Protein AF-Q6DUK0-F1 (afdb_monomer_lite)

Foldseek 3Di:
DADQPDVVGRVVCQPVDFFDDDDDDQLEDDDPQQHAAPPHRFAFGARLGGGHSVLQNVLCVVVVHPCRNCVCCLSVPNVSRVSSVVCQQCDADDPRHHVVCLVVVNDDDDPVCVVVVNDRDVVSVCCSSPVPD

Radius of gyration: 16.26 Å; chains: 1; bounding box: 36×39×39 Å

Secondary structure (DSSP, 8-state):
---TT-TT-GGGGTT--SB--SS--------SSSPPPTT-----BTTTTB-SHHHHHHHHHHTT--TTT-TTHHHH-HHHHHHHHHHHHH--BTTBPPHHHHHTT-PPPPHHHHHTT--SSHHHHHHHHHTT-

Organism: NCBI:txid16681

InterPro domains:
  IPR000726 Glycoside hydrolase, family 19, catalytic [PF00182] (1-133)
  IPR000726 Glycoside hydrolase, family 19, catalytic [PS00774] (80-90)
  IPR023346 Lysozyme-like domain superfamily [SSF53955] (1-133)

Sequence (133 aa):
GGWPTAPDGPYAWGYCFKQEQGNPGDYCVQSSTYPCAPGKKYYGRGPIQISYNYNYGQCGAAINQPLLSNPDLVASNADVSFETAIWFWMTPQGSKPSCHAVATGQWTPSAADQAAGRVPGYGVITNIINGGL

Structure (mmCIF, N/CA/C/O backbone):
data_AF-Q6DUK0-F1
#
_entry.id   AF-Q6DUK0-F1
#
loop_
_atom_site.group_PDB
_atom_site.id
_atom_site.type_symbol
_atom_site.label_atom_id
_atom_site.label_alt_id
_atom_site.label_comp_id
_atom_site.label_asym_id
_atom_site.label_entity_id
_atom_site.label_seq_id
_atom_site.pdbx_PDB_ins_code
_atom_site.Cartn_x
_atom_site.Cartn_y
_atom_site.Cartn_z
_atom_site.occupancy
_atom_site.B_iso_or_equiv
_atom_site.auth_seq_id
_atom_site.auth_comp_id
_atom_site.auth_asym_id
_atom_site.auth_atom_id
_atom_site.pdbx_PDB_model_num
ATOM 1 N N . GLY A 1 1 ? 9.948 -8.885 10.901 1.00 84.69 1 GLY A N 1
ATOM 2 C CA . GLY A 1 1 ? 9.793 -10.084 10.059 1.00 84.69 1 GLY A CA 1
ATOM 3 C C . GLY A 1 1 ? 10.890 -11.042 10.441 1.00 84.69 1 GLY A C 1
ATOM 4 O O . GLY A 1 1 ? 11.195 -11.109 11.627 1.00 84.69 1 GLY A O 1
ATOM 5 N N . GLY A 1 2 ? 11.504 -11.711 9.468 1.00 91.12 2 GLY A N 1
ATOM 6 C CA . GLY A 1 2 ? 12.670 -12.555 9.724 1.00 91.12 2 GLY A CA 1
ATOM 7 C C . GLY A 1 2 ? 13.850 -11.773 10.302 1.00 91.12 2 GLY A C 1
ATOM 8 O O . GLY A 1 2 ? 13.999 -10.574 10.063 1.00 91.12 2 GLY A O 1
ATOM 9 N N . TRP A 1 3 ? 14.673 -12.468 11.079 1.00 94.06 3 TRP A N 1
ATOM 10 C CA . TRP A 1 3 ? 15.919 -11.989 11.683 1.00 94.06 3 TRP A CA 1
ATOM 11 C C . TRP A 1 3 ? 17.077 -12.906 11.243 1.00 94.06 3 TRP A C 1
ATOM 13 O O . TRP A 1 3 ? 16.814 -13.979 10.694 1.00 94.06 3 TRP A O 1
ATOM 23 N N . PRO A 1 4 ? 18.356 -12.534 11.456 1.00 96.88 4 PRO A N 1
ATOM 24 C CA . PRO A 1 4 ? 19.496 -13.272 10.896 1.00 96.88 4 PRO A CA 1
ATOM 25 C C . PRO A 1 4 ? 19.566 -14.769 11.245 1.00 96.88 4 PRO A C 1
ATOM 27 O O . PRO A 1 4 ? 20.150 -15.537 10.489 1.00 96.88 4 PRO A O 1
ATOM 30 N N . THR A 1 5 ? 18.966 -15.189 12.362 1.00 97.00 5 THR A N 1
ATOM 31 C CA . THR A 1 5 ? 18.959 -16.579 12.855 1.00 97.00 5 THR A CA 1
ATOM 32 C C . THR A 1 5 ? 17.562 -17.205 12.876 1.00 97.00 5 THR A C 1
ATOM 34 O O . THR A 1 5 ? 17.310 -18.139 13.638 1.00 97.00 5 THR A O 1
ATOM 37 N N . ALA A 1 6 ? 16.622 -16.675 12.092 1.00 97.50 6 ALA A N 1
ATOM 38 C CA . ALA A 1 6 ? 15.268 -17.211 12.042 1.00 97.50 6 ALA A CA 1
ATOM 39 C C . ALA A 1 6 ? 15.255 -18.647 11.476 1.00 97.50 6 ALA A C 1
ATOM 41 O O . ALA A 1 6 ? 16.031 -18.929 10.5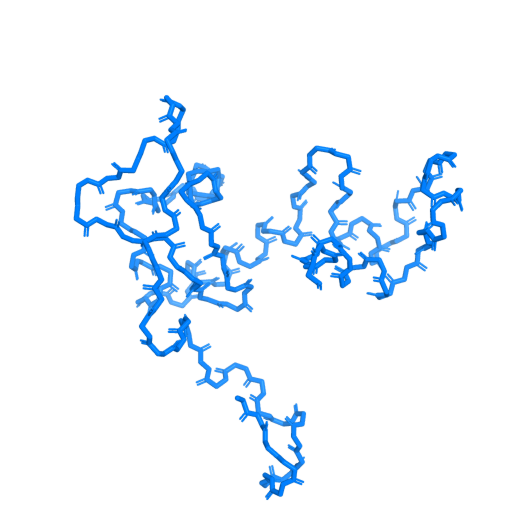56 1.00 97.50 6 ALA A O 1
ATOM 42 N N . 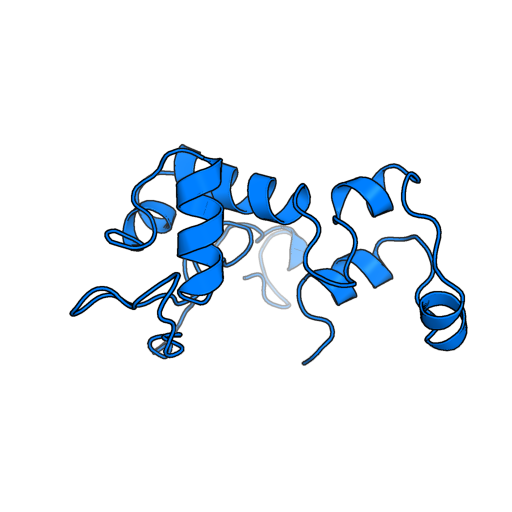PRO A 1 7 ? 14.387 -19.547 11.984 1.00 97.62 7 PRO A N 1
ATOM 43 C CA . PRO A 1 7 ? 14.147 -20.848 11.362 1.00 97.62 7 PRO A CA 1
ATOM 44 C C . PRO A 1 7 ? 13.887 -20.693 9.860 1.00 97.62 7 PRO A C 1
ATOM 46 O O . PRO A 1 7 ? 13.135 -19.801 9.465 1.00 97.62 7 PRO A O 1
ATOM 49 N N . ASP A 1 8 ? 14.557 -21.510 9.046 1.00 97.62 8 ASP A N 1
ATOM 50 C CA . ASP A 1 8 ? 14.492 -21.493 7.574 1.00 97.62 8 ASP A CA 1
ATOM 51 C C . ASP A 1 8 ? 14.976 -20.186 6.900 1.00 97.62 8 ASP A C 1
ATOM 53 O O . ASP A 1 8 ? 14.777 -19.963 5.705 1.00 97.62 8 ASP A O 1
ATOM 57 N N . GLY A 1 9 ? 15.688 -19.334 7.648 1.00 97.88 9 GLY A N 1
ATOM 58 C CA . GLY A 1 9 ? 16.288 -18.090 7.167 1.00 97.88 9 GLY A CA 1
ATOM 59 C C . GLY A 1 9 ? 15.330 -16.887 7.164 1.00 97.88 9 GLY A C 1
ATOM 60 O O . GLY A 1 9 ? 14.112 -17.026 7.284 1.00 97.88 9 GLY A O 1
ATOM 61 N N . PRO A 1 10 ? 15.851 -15.653 7.009 1.00 97.38 10 PRO A N 1
ATOM 62 C CA . PRO A 1 10 ? 15.060 -14.430 7.190 1.00 97.38 10 PRO A CA 1
ATOM 63 C C . PRO A 1 10 ? 13.946 -14.243 6.146 1.00 97.38 10 PRO A C 1
ATOM 65 O O . PRO A 1 10 ? 12.976 -13.529 6.402 1.00 97.38 10 PRO A O 1
ATOM 68 N N . TYR A 1 11 ? 14.062 -14.879 4.978 1.00 97.25 11 TYR A N 1
ATOM 69 C CA . TYR A 1 11 ? 13.108 -14.734 3.876 1.00 97.25 11 TYR A CA 1
ATOM 70 C C . TYR A 1 11 ? 11.901 -15.683 3.973 1.00 97.25 11 TYR A C 1
ATOM 72 O O . TYR A 1 11 ? 10.922 -15.475 3.262 1.00 97.25 11 TYR A O 1
ATOM 80 N N . ALA A 1 12 ? 11.917 -16.663 4.887 1.00 97.75 12 ALA A N 1
ATOM 81 C CA . ALA A 1 12 ? 10.777 -17.549 5.160 1.00 97.75 12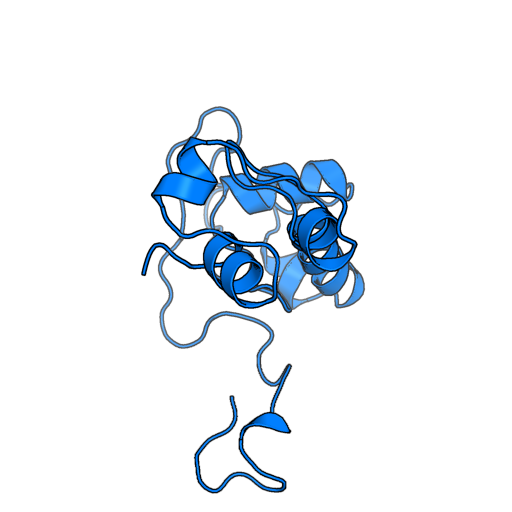 ALA A CA 1
ATOM 82 C C . ALA A 1 12 ? 9.685 -16.893 6.036 1.00 97.75 12 ALA A C 1
ATOM 84 O O . ALA A 1 12 ? 8.616 -17.457 6.244 1.00 97.75 12 ALA A O 1
ATOM 85 N N . TRP A 1 13 ? 9.937 -15.680 6.535 1.00 97.62 13 TRP A N 1
ATOM 86 C CA . TRP A 1 13 ? 9.110 -14.982 7.528 1.00 97.62 13 TRP A CA 1
ATOM 87 C C . TRP A 1 13 ? 8.300 -13.818 6.934 1.00 97.62 13 TRP A C 1
ATOM 89 O O . TRP A 1 13 ? 8.000 -12.827 7.615 1.00 97.62 13 TRP A O 1
ATOM 99 N N . GLY A 1 14 ? 7.968 -13.913 5.642 1.00 97.62 14 GLY A N 1
ATOM 100 C CA . GLY A 1 14 ? 6.997 -13.027 4.998 1.00 97.62 14 GLY A CA 1
ATOM 101 C C . GLY A 1 14 ? 5.618 -13.140 5.656 1.00 97.62 14 GLY A C 1
ATOM 102 O O . GLY A 1 14 ? 5.317 -14.129 6.315 1.00 97.62 14 GLY A O 1
ATOM 103 N N . TYR A 1 15 ? 4.776 -12.113 5.509 1.00 97.69 15 TYR A N 1
ATOM 104 C CA . TYR A 1 15 ? 3.404 -12.092 6.052 1.00 97.69 15 TYR A CA 1
ATOM 105 C C . TYR A 1 15 ? 3.270 -12.237 7.585 1.00 97.69 15 TYR A C 1
ATOM 107 O O . TYR A 1 15 ? 2.161 -12.344 8.099 1.00 97.69 15 TYR A O 1
ATOM 115 N N . CYS A 1 16 ? 4.366 -12.151 8.345 1.00 97.88 16 CYS A N 1
ATOM 116 C CA . CYS A 1 16 ? 4.353 -12.246 9.811 1.00 97.88 16 CYS A CA 1
ATOM 117 C C . CYS A 1 16 ? 3.525 -11.139 10.507 1.00 97.88 16 CYS A C 1
ATOM 119 O O . CYS A 1 16 ? 3.084 -11.318 11.640 1.00 97.88 16 CYS A O 1
ATOM 121 N N . PHE A 1 17 ? 3.324 -9.987 9.857 1.00 98.19 17 PHE A N 1
ATOM 122 C CA . PHE A 1 17 ? 2.593 -8.847 10.411 1.00 98.19 17 PHE A CA 1
ATOM 123 C C . PHE A 1 17 ? 1.495 -8.386 9.456 1.00 98.19 17 PHE A C 1
ATOM 125 O O . PHE A 1 17 ? 1.704 -8.310 8.249 1.00 98.19 17 PHE A O 1
ATOM 132 N N . LYS A 1 18 ? 0.341 -8.023 10.023 1.00 98.31 18 LYS A N 1
ATOM 133 C CA .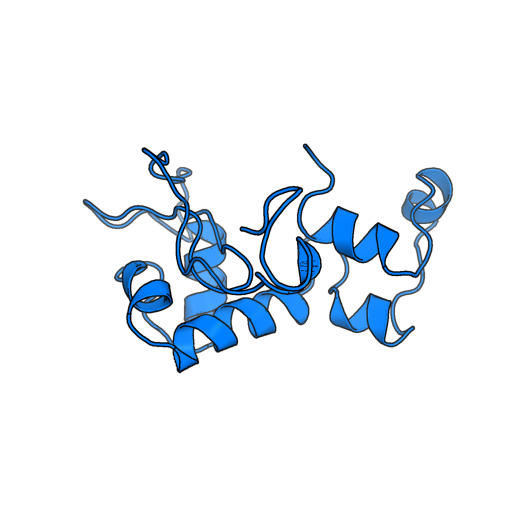 LYS A 1 18 ? -0.822 -7.498 9.286 1.00 98.31 18 LYS A CA 1
ATOM 134 C C . LYS A 1 18 ? -0.989 -5.980 9.382 1.00 98.31 18 LYS A C 1
ATOM 136 O O . LYS A 1 18 ? -1.854 -5.413 8.724 1.00 98.31 18 LYS A O 1
ATOM 141 N N . GLN A 1 19 ? -0.204 -5.328 10.233 1.00 98.31 19 GLN A N 1
ATOM 142 C CA . GLN A 1 19 ? -0.233 -3.886 10.460 1.00 98.31 19 GLN A CA 1
ATOM 143 C C . GLN A 1 19 ? 1.119 -3.393 10.977 1.00 98.31 19 GLN A C 1
ATOM 145 O O . GLN A 1 19 ? 1.903 -4.185 11.511 1.00 98.31 19 GLN A O 1
ATOM 150 N N . GLU A 1 20 ? 1.361 -2.098 10.832 1.00 98.19 20 GLU A N 1
ATOM 151 C CA . GLU A 1 20 ? 2.563 -1.410 11.284 1.00 98.19 20 GLU A CA 1
ATOM 152 C C . GLU A 1 20 ? 2.791 -1.635 12.785 1.00 98.19 20 GLU A C 1
ATOM 154 O O . GLU A 1 20 ? 1.849 -1.708 13.579 1.00 98.19 20 GLU A O 1
ATOM 159 N N . GLN A 1 21 ? 4.053 -1.822 13.167 1.00 97.19 21 GLN A N 1
ATOM 160 C CA . GLN A 1 21 ? 4.449 -2.170 14.532 1.00 97.19 21 GLN A CA 1
ATOM 161 C C . GLN A 1 21 ? 4.899 -0.934 15.319 1.00 97.19 21 GLN A C 1
ATOM 163 O O . GLN A 1 21 ? 5.340 0.059 14.747 1.00 97.19 21 GLN A O 1
ATOM 168 N N . GLY A 1 22 ? 4.843 -1.019 16.650 1.00 95.81 22 GLY A N 1
ATOM 169 C CA . GLY A 1 22 ? 5.255 0.062 17.546 1.00 95.81 22 GLY A CA 1
ATOM 170 C C . GLY A 1 22 ? 4.130 1.062 17.813 1.00 95.81 22 GLY A C 1
ATOM 171 O O . GLY A 1 22 ? 2.996 0.664 18.070 1.00 95.81 22 GLY A O 1
ATOM 172 N N . ASN A 1 23 ? 4.456 2.356 17.788 1.00 94.81 23 ASN A N 1
ATOM 173 C CA . ASN A 1 23 ? 3.505 3.448 17.998 1.00 94.81 23 ASN A CA 1
ATOM 174 C C . ASN A 1 23 ? 3.411 4.314 16.729 1.00 94.81 23 ASN A C 1
ATOM 176 O O . ASN A 1 23 ? 3.994 5.402 16.694 1.00 94.81 23 ASN A O 1
ATOM 180 N N . PRO A 1 24 ? 2.759 3.813 15.665 1.00 96.56 24 PRO A N 1
ATOM 181 C CA . PRO A 1 24 ? 2.669 4.531 14.406 1.00 96.56 24 PRO A CA 1
ATOM 182 C C . PRO A 1 24 ? 1.886 5.839 14.567 1.00 96.56 24 PRO A C 1
ATOM 184 O O . PRO A 1 24 ? 0.963 5.945 15.383 1.00 96.56 24 PRO A O 1
ATOM 187 N N . GLY A 1 25 ? 2.244 6.833 13.753 1.00 96.81 25 GLY A N 1
ATOM 188 C CA . GLY A 1 25 ? 1.483 8.074 13.651 1.00 96.81 25 GLY A CA 1
ATOM 189 C C . GLY A 1 25 ? 0.076 7.847 13.091 1.00 96.81 25 GLY A C 1
ATOM 190 O O . GLY A 1 25 ? -0.332 6.734 12.758 1.00 96.81 25 GLY A O 1
ATOM 191 N N . ASP A 1 26 ? -0.688 8.925 12.952 1.00 97.62 26 ASP A N 1
ATOM 192 C CA . ASP A 1 26 ? -2.059 8.815 12.442 1.00 97.62 26 ASP A CA 1
ATOM 193 C C . ASP A 1 26 ? -2.112 8.712 10.913 1.00 97.62 26 ASP A C 1
ATOM 195 O O . ASP A 1 26 ? -3.130 8.288 10.366 1.00 97.62 26 ASP A O 1
ATOM 199 N N . TYR A 1 27 ? -1.027 9.092 10.222 1.00 98.31 27 TYR A N 1
ATOM 200 C CA . TYR A 1 27 ? -0.938 9.144 8.755 1.00 98.31 27 TYR A CA 1
ATOM 201 C C . TYR A 1 27 ? -2.126 9.896 8.122 1.00 98.31 27 TYR A C 1
ATOM 203 O O . TYR A 1 27 ? -2.601 9.581 7.035 1.00 98.31 27 TYR A O 1
ATOM 211 N N . CYS A 1 28 ? -2.631 10.907 8.824 1.00 98.25 28 CYS A N 1
ATOM 212 C CA . CYS A 1 28 ? -3.673 11.791 8.334 1.00 98.25 28 CYS A CA 1
ATOM 213 C C . CYS A 1 28 ? -3.032 13.015 7.677 1.00 98.25 28 CYS A C 1
ATOM 215 O O . CYS A 1 28 ? -2.305 13.765 8.326 1.00 98.25 28 CYS A O 1
ATOM 217 N N . VAL A 1 29 ? -3.324 13.230 6.397 1.00 98.06 29 VAL A N 1
ATOM 218 C CA . VAL A 1 29 ? -2.988 14.455 5.669 1.00 98.06 29 VAL A CA 1
ATOM 219 C C . VAL A 1 29 ? -4.278 15.205 5.377 1.00 98.06 29 VAL A C 1
ATOM 221 O O . VAL A 1 29 ? -5.239 14.621 4.874 1.00 98.06 29 VAL A O 1
ATOM 224 N N . GLN A 1 30 ? -4.312 16.505 5.669 1.00 97.38 30 GLN A N 1
ATOM 225 C CA . GLN A 1 30 ? -5.489 17.327 5.402 1.00 97.38 30 GLN A CA 1
ATOM 226 C C . GLN A 1 30 ? -5.864 17.272 3.914 1.00 97.38 30 GLN A C 1
ATOM 228 O O . GLN A 1 30 ? -5.059 17.585 3.040 1.00 97.38 30 GLN A O 1
ATOM 233 N N . SER A 1 31 ? -7.098 16.859 3.630 1.00 97.31 31 SER A N 1
ATOM 234 C CA . SER A 1 31 ? -7.621 16.675 2.278 1.00 97.31 31 SER A CA 1
ATOM 235 C C . SER A 1 31 ? -9.120 16.945 2.271 1.00 97.31 31 SER A C 1
ATOM 237 O O . 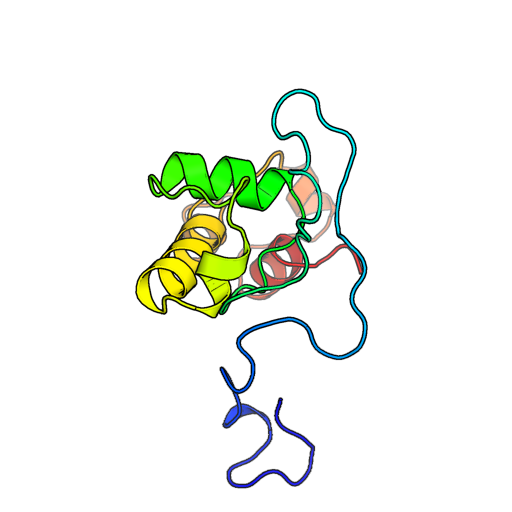SER A 1 31 ? -9.834 16.468 3.152 1.00 97.31 31 SER A O 1
ATOM 239 N N . SER A 1 32 ? -9.599 17.690 1.277 1.00 97.38 32 SER A N 1
ATOM 240 C CA . SER A 1 32 ? -11.034 17.858 1.024 1.00 97.38 32 SER A CA 1
ATOM 241 C C . SER A 1 32 ? -11.647 16.634 0.339 1.00 97.38 32 SER A C 1
ATOM 243 O O . SER A 1 32 ? -12.807 16.322 0.580 1.00 97.38 32 SER A O 1
ATOM 245 N N . THR A 1 33 ? -10.872 15.928 -0.490 1.00 97.69 33 THR A N 1
ATOM 246 C CA . THR A 1 33 ? -11.328 14.743 -1.234 1.00 97.69 33 THR A CA 1
ATOM 247 C C . THR A 1 33 ? -11.380 13.497 -0.354 1.00 97.69 33 THR A C 1
ATOM 249 O O . THR A 1 33 ? -12.324 12.718 -0.438 1.00 97.69 33 THR A O 1
ATOM 252 N N . TYR A 1 34 ? -10.377 13.313 0.507 1.00 98.31 34 TYR A N 1
ATOM 253 C CA . TYR A 1 34 ? -10.270 12.159 1.401 1.00 98.31 34 TYR A CA 1
ATOM 254 C C . TYR A 1 34 ? -10.100 12.626 2.848 1.00 98.31 34 TYR A C 1
ATOM 256 O O . TYR A 1 34 ? -9.027 12.439 3.424 1.00 98.31 34 TYR A O 1
ATOM 264 N N . PRO A 1 35 ? -11.107 13.285 3.447 1.00 98.31 35 PRO A N 1
ATOM 265 C CA . PRO A 1 35 ? -10.995 13.794 4.806 1.00 98.31 35 PRO A CA 1
ATOM 266 C C . PRO A 1 35 ? -10.760 12.650 5.794 1.00 98.31 35 PRO A C 1
ATOM 268 O O . PRO A 1 35 ? -11.350 11.575 5.684 1.00 98.31 35 PRO A O 1
ATOM 271 N N . CYS A 1 36 ? -9.899 12.886 6.779 1.00 98.62 36 CYS A N 1
ATOM 272 C CA . CYS A 1 36 ? -9.655 11.913 7.834 1.00 98.62 36 CYS A CA 1
ATOM 273 C C . CYS A 1 36 ? -10.907 11.755 8.700 1.00 98.62 36 CYS A C 1
ATOM 275 O O . CYS A 1 36 ? -11.441 12.735 9.221 1.00 98.62 36 CYS A O 1
ATOM 277 N N . ALA A 1 37 ? -11.364 10.519 8.873 1.00 98.38 37 ALA A N 1
ATOM 278 C CA . ALA A 1 37 ? -12.488 10.218 9.741 1.00 98.38 37 ALA A CA 1
ATOM 279 C C . ALA A 1 37 ? -12.095 10.436 11.220 1.00 98.38 37 ALA A C 1
ATOM 281 O O . ALA A 1 37 ? -10.999 10.032 11.625 1.00 98.38 37 ALA A O 1
ATOM 282 N N . PRO A 1 38 ? -12.966 11.042 12.052 1.00 97.81 38 PRO A N 1
ATOM 283 C CA . PRO A 1 38 ? -12.672 11.281 13.463 1.00 97.81 38 PRO A CA 1
ATOM 284 C C . PRO A 1 38 ? -12.254 10.005 14.205 1.00 97.81 38 PRO A C 1
ATOM 286 O O . PRO A 1 38 ? -12.916 8.971 14.116 1.00 97.81 38 PRO A O 1
ATOM 289 N N . GLY A 1 39 ? -11.141 10.078 14.939 1.00 97.38 39 GLY A N 1
ATOM 290 C CA . GLY A 1 39 ? -10.607 8.959 15.723 1.00 97.38 39 GLY A CA 1
ATOM 291 C C . GLY A 1 39 ? -10.008 7.812 14.900 1.00 97.38 39 GLY A C 1
ATOM 292 O O . GLY A 1 39 ? -9.624 6.795 15.477 1.00 97.38 39 GLY A O 1
ATOM 293 N N . LYS A 1 40 ? -9.921 7.940 13.570 1.00 98.38 40 LYS A N 1
ATOM 294 C CA . LYS A 1 40 ? -9.321 6.928 12.696 1.00 98.38 40 LYS A CA 1
ATOM 295 C C . LYS A 1 40 ? -7.872 7.253 12.357 1.00 98.38 40 LYS A C 1
ATOM 297 O O . LYS A 1 40 ? -7.481 8.410 12.244 1.00 98.38 40 LYS A O 1
ATOM 302 N N . LYS A 1 41 ? -7.088 6.188 12.178 1.00 98.56 41 LYS A N 1
ATOM 303 C CA . LYS A 1 41 ? -5.668 6.235 11.820 1.00 98.56 41 LYS A CA 1
ATOM 304 C C . LYS A 1 41 ? -5.409 5.419 10.562 1.00 98.56 41 LYS A C 1
ATOM 306 O O . LYS A 1 41 ? -5.956 4.322 10.405 1.00 98.56 41 LYS A O 1
ATOM 311 N N . TYR A 1 42 ? -4.520 5.914 9.715 1.00 98.81 42 TYR A N 1
ATOM 312 C CA . TYR A 1 42 ? -4.218 5.378 8.389 1.00 98.81 42 TYR A CA 1
ATOM 313 C C . TYR A 1 42 ? -2.786 4.841 8.289 1.00 98.81 42 TYR A C 1
ATOM 315 O O . TYR A 1 42 ? -2.161 4.959 7.241 1.00 98.81 42 TYR A O 1
ATOM 323 N N . TYR A 1 43 ? -2.255 4.293 9.383 1.00 98.81 43 TYR A N 1
ATOM 324 C CA . TYR A 1 43 ? -0.969 3.590 9.398 1.00 98.81 43 TYR A CA 1
ATOM 325 C C . TYR A 1 43 ? -0.988 2.330 8.526 1.00 98.81 43 TYR A C 1
ATOM 327 O O . TYR A 1 43 ? -2.057 1.883 8.091 1.00 98.81 43 TYR A O 1
ATOM 335 N N . GLY A 1 44 ? 0.190 1.745 8.305 1.00 98.75 44 GLY A N 1
ATOM 336 C CA . GLY A 1 44 ? 0.360 0.584 7.439 1.00 98.75 44 GLY A CA 1
ATOM 337 C C . GLY A 1 44 ? -0.520 -0.595 7.851 1.00 98.75 44 GLY A C 1
ATOM 338 O O . GLY A 1 44 ? -0.466 -1.062 8.989 1.00 98.75 44 GLY A O 1
ATOM 339 N N . ARG A 1 45 ? -1.343 -1.105 6.929 1.00 98.88 45 ARG A N 1
ATOM 340 C CA . ARG A 1 45 ? -2.104 -2.356 7.105 1.00 98.88 45 ARG A CA 1
ATOM 341 C C . ARG A 1 45 ? -2.006 -3.249 5.871 1.00 98.88 45 ARG A C 1
ATOM 343 O O . ARG A 1 45 ? -1.767 -2.782 4.761 1.00 98.88 45 ARG A O 1
ATOM 350 N N . GLY A 1 46 ? -2.197 -4.544 6.086 1.00 98.75 46 GLY A N 1
ATOM 351 C CA . GLY A 1 46 ? -2.193 -5.562 5.044 1.00 98.75 46 GLY A CA 1
ATOM 352 C C . GLY A 1 46 ? -0.830 -5.797 4.382 1.00 98.75 46 GLY A C 1
ATOM 353 O O . GLY A 1 46 ? 0.190 -5.264 4.840 1.00 98.75 46 GLY A O 1
ATOM 354 N N . PRO A 1 47 ? -0.799 -6.605 3.307 1.00 98.81 47 PRO A N 1
ATOM 355 C CA . PRO A 1 47 ? 0.440 -7.081 2.690 1.00 98.81 47 PRO A CA 1
ATOM 356 C C . PRO A 1 47 ? 1.309 -5.970 2.094 1.00 98.81 47 PRO A C 1
ATOM 358 O O . PRO A 1 47 ? 2.531 -6.066 2.133 1.00 98.81 47 PRO A O 1
ATOM 361 N N . ILE A 1 48 ? 0.686 -4.907 1.574 1.00 98.56 48 ILE A N 1
ATOM 362 C CA . ILE A 1 48 ? 1.396 -3.756 0.996 1.00 98.56 48 ILE A CA 1
ATOM 363 C C . ILE A 1 48 ? 1.644 -2.631 2.011 1.00 98.56 48 ILE A C 1
ATOM 365 O O . ILE A 1 48 ? 2.196 -1.598 1.650 1.00 98.56 48 ILE A O 1
ATOM 369 N N . GLN A 1 49 ? 1.220 -2.810 3.270 1.00 98.62 49 GLN A N 1
ATOM 370 C CA . GLN A 1 49 ? 1.259 -1.766 4.300 1.00 98.62 49 GLN A CA 1
ATOM 371 C C . GLN A 1 49 ? 0.636 -0.447 3.810 1.00 98.62 49 GLN A C 1
ATOM 373 O O . GLN A 1 49 ? 1.229 0.627 3.936 1.00 98.62 49 GLN A O 1
ATOM 378 N N . ILE A 1 50 ? -0.581 -0.525 3.250 1.00 98.69 50 ILE A N 1
ATOM 379 C CA . ILE A 1 50 ? -1.282 0.654 2.729 1.00 98.69 50 ILE A CA 1
ATOM 380 C C . ILE A 1 50 ? -1.390 1.706 3.835 1.00 98.69 50 ILE A C 1
ATOM 382 O O . ILE A 1 50 ? -1.830 1.411 4.948 1.00 98.69 50 ILE A O 1
ATOM 386 N N . SER A 1 51 ? -0.930 2.916 3.522 1.00 98.69 51 SER A N 1
ATOM 387 C CA . SER A 1 51 ? -0.764 4.018 4.471 1.00 98.69 51 SER A CA 1
ATOM 388 C C . SER A 1 51 ? -1.324 5.311 3.894 1.00 98.69 51 SER A C 1
ATOM 390 O O . SER A 1 51 ? -1.345 5.479 2.679 1.00 98.69 51 SER A O 1
ATOM 392 N N . TYR A 1 52 ? -1.705 6.242 4.763 1.00 98.62 52 TYR A N 1
ATOM 393 C CA . TYR A 1 52 ? -2.313 7.541 4.467 1.00 98.62 52 TYR A CA 1
ATOM 394 C C . TYR A 1 52 ? -3.768 7.532 3.985 1.00 98.62 52 TYR A C 1
ATOM 396 O O . TYR A 1 52 ? -4.178 6.746 3.132 1.00 98.62 52 TYR A O 1
ATOM 404 N N . ASN A 1 53 ? -4.549 8.492 4.487 1.00 98.75 53 ASN A N 1
ATOM 405 C CA . ASN A 1 53 ? -5.974 8.676 4.184 1.00 98.75 53 ASN A CA 1
ATOM 406 C C . ASN A 1 53 ? -6.290 8.731 2.682 1.00 98.75 53 ASN A C 1
ATOM 408 O O . ASN A 1 53 ? -7.288 8.158 2.252 1.00 98.75 53 ASN A O 1
ATOM 412 N N . TYR A 1 54 ? -5.438 9.360 1.868 1.00 98.44 54 TYR A N 1
ATOM 413 C CA . TYR A 1 54 ? -5.661 9.438 0.422 1.00 98.44 54 TYR A CA 1
ATOM 414 C C . TYR A 1 54 ? -5.541 8.077 -0.282 1.00 98.44 54 TYR A C 1
ATOM 416 O O . TYR A 1 54 ? -6.241 7.849 -1.267 1.00 98.44 54 TYR A O 1
ATOM 424 N N . ASN A 1 55 ? -4.712 7.150 0.213 1.00 98.69 55 ASN A N 1
ATOM 425 C CA . ASN A 1 55 ? -4.633 5.795 -0.341 1.00 98.69 55 ASN A CA 1
ATOM 426 C C . ASN A 1 55 ? -5.816 4.947 0.123 1.00 98.69 55 ASN A C 1
ATOM 428 O O . ASN A 1 55 ? -6.442 4.290 -0.701 1.00 98.69 55 ASN A O 1
ATOM 432 N N . TYR A 1 56 ? -6.174 5.007 1.412 1.00 98.81 56 TYR A N 1
ATOM 433 C CA . TYR A 1 56 ? -7.367 4.319 1.924 1.00 98.81 56 TYR A CA 1
ATOM 434 C C . TYR A 1 56 ? -8.639 4.792 1.208 1.00 98.81 56 TYR A C 1
ATOM 436 O O . TYR A 1 56 ? -9.483 3.973 0.863 1.00 98.81 56 TYR A O 1
ATOM 444 N N . GLY A 1 57 ? -8.767 6.095 0.941 1.00 98.69 57 GLY A N 1
ATOM 445 C CA . GLY A 1 57 ? -9.896 6.662 0.207 1.00 98.69 57 GLY A CA 1
ATOM 446 C C . GLY A 1 57 ? -9.982 6.186 -1.244 1.00 98.69 57 GLY A C 1
ATOM 447 O O . GLY A 1 57 ? -11.023 5.670 -1.650 1.00 98.69 57 GLY A O 1
ATOM 448 N N . GLN A 1 58 ? -8.889 6.297 -2.009 1.00 98.69 58 GLN A N 1
ATOM 449 C CA . GLN A 1 58 ? -8.840 5.825 -3.401 1.00 98.69 58 GLN A CA 1
ATOM 450 C C . GLN A 1 58 ? -9.064 4.312 -3.505 1.00 98.69 58 GLN A C 1
ATOM 452 O O . GLN A 1 58 ? -9.854 3.858 -4.331 1.00 98.69 58 GLN A O 1
ATOM 457 N N . CYS A 1 59 ? -8.397 3.537 -2.647 1.00 98.81 59 CYS A N 1
ATOM 458 C CA . CYS A 1 59 ? -8.526 2.087 -2.612 1.00 98.81 59 CYS A CA 1
ATOM 459 C C . CYS A 1 59 ? -9.951 1.673 -2.256 1.00 98.81 59 CYS A C 1
ATOM 461 O O . CYS A 1 59 ? -10.561 0.915 -3.001 1.00 98.81 59 CYS A O 1
ATOM 463 N N . GLY A 1 60 ? -10.512 2.226 -1.176 1.00 98.75 60 GLY A N 1
ATOM 464 C CA . GLY A 1 60 ? -11.867 1.911 -0.735 1.00 98.75 60 GLY A CA 1
ATOM 465 C C . GLY A 1 60 ? -12.915 2.184 -1.810 1.00 98.75 60 GLY A C 1
ATOM 466 O O . GLY A 1 60 ? -13.790 1.353 -2.029 1.00 98.75 60 GLY A O 1
ATOM 467 N N . ALA A 1 61 ? -12.783 3.291 -2.546 1.00 98.62 61 ALA A N 1
ATOM 468 C CA . ALA A 1 61 ? -13.647 3.569 -3.689 1.00 98.62 61 ALA A CA 1
ATOM 469 C C . ALA A 1 61 ? -13.494 2.524 -4.812 1.00 98.62 61 ALA A C 1
ATOM 471 O O . ALA A 1 61 ? -14.494 2.079 -5.369 1.00 98.62 61 ALA A O 1
ATOM 472 N N . ALA A 1 62 ? -12.265 2.104 -5.124 1.00 98.69 62 ALA A N 1
ATOM 473 C CA . ALA A 1 62 ? -11.986 1.155 -6.202 1.00 98.69 62 ALA A CA 1
ATOM 474 C C . ALA A 1 62 ? -12.454 -0.279 -5.900 1.00 98.69 62 ALA A C 1
ATOM 476 O O . ALA A 1 62 ? -12.926 -0.963 -6.805 1.00 98.69 62 ALA A O 1
ATOM 477 N N . ILE A 1 63 ? -12.335 -0.730 -4.648 1.00 98.50 63 ILE A N 1
ATOM 478 C CA . ILE A 1 63 ? -12.734 -2.086 -4.225 1.00 98.50 63 ILE A CA 1
ATOM 479 C C . ILE A 1 63 ? -14.120 -2.119 -3.559 1.00 98.50 63 ILE A C 1
ATOM 481 O O . ILE A 1 63 ? -14.537 -3.148 -3.039 1.00 98.50 63 ILE A O 1
ATOM 485 N N . ASN A 1 64 ? -14.842 -0.992 -3.569 1.00 98.44 64 ASN A N 1
ATOM 486 C CA . ASN A 1 64 ? -16.160 -0.825 -2.951 1.00 98.44 64 ASN A CA 1
ATOM 487 C C . ASN A 1 64 ? -16.197 -1.204 -1.452 1.00 98.44 64 ASN A C 1
ATOM 489 O O . ASN A 1 64 ? -17.098 -1.899 -0.984 1.00 98.44 64 ASN A O 1
ATOM 493 N N . GLN A 1 65 ? -15.205 -0.731 -0.692 1.00 98.69 65 GLN A N 1
ATOM 494 C CA . GLN A 1 65 ? -15.081 -0.932 0.753 1.00 98.69 65 GLN A CA 1
ATOM 495 C C . GLN A 1 65 ? -14.975 0.414 1.490 1.00 98.69 65 GLN A C 1
ATOM 497 O O . GLN A 1 65 ? -14.338 1.348 0.998 1.00 98.69 65 GLN A O 1
ATOM 502 N N . PRO A 1 66 ? -15.523 0.545 2.712 1.00 98.50 66 PRO A N 1
ATOM 503 C CA . PRO A 1 66 ? -15.564 1.809 3.450 1.00 98.50 66 PRO A CA 1
ATOM 504 C C . PRO A 1 66 ? -14.228 2.130 4.147 1.00 98.50 66 PRO A C 1
ATOM 506 O O . PRO A 1 66 ? -14.200 2.475 5.327 1.00 98.50 66 PRO A O 1
ATOM 509 N N . LEU A 1 67 ? -13.101 2.012 3.442 1.00 98.81 67 LEU A N 1
ATOM 510 C CA . LEU A 1 67 ? -11.756 2.055 4.027 1.00 98.81 67 LEU A CA 1
ATOM 511 C C . LEU A 1 67 ? -11.370 3.420 4.609 1.00 98.81 67 LEU A C 1
ATOM 513 O O . LEU A 1 67 ? -10.576 3.480 5.545 1.00 98.81 67 LEU A O 1
ATOM 517 N N . LEU A 1 68 ? -11.944 4.519 4.109 1.00 98.62 68 LEU A N 1
ATOM 518 C CA . LEU A 1 68 ? -11.694 5.847 4.676 1.00 98.62 68 LEU A CA 1
ATOM 519 C C . LEU A 1 68 ? -12.338 6.003 6.064 1.00 98.62 68 LEU A C 1
ATOM 521 O O . LEU A 1 68 ? -11.706 6.529 6.979 1.00 98.62 68 LEU A O 1
ATOM 525 N N . SER A 1 69 ? -13.571 5.519 6.240 1.00 98.62 69 SER A N 1
ATOM 526 C CA . SER A 1 69 ? -14.309 5.562 7.513 1.00 98.62 69 SER A CA 1
ATOM 527 C C . SER A 1 69 ? -14.006 4.378 8.439 1.00 98.62 69 SER A C 1
ATOM 529 O O . SER A 1 69 ? -14.185 4.478 9.651 1.00 98.62 69 SER A O 1
ATOM 531 N N . ASN A 1 70 ? -13.544 3.256 7.888 1.00 98.75 70 ASN A N 1
ATOM 532 C CA . ASN A 1 70 ? -13.216 2.029 8.606 1.00 98.75 70 ASN A CA 1
ATOM 533 C C . ASN A 1 70 ? -11.881 1.427 8.114 1.00 98.75 70 ASN A C 1
ATOM 535 O O . ASN A 1 70 ? -11.868 0.341 7.530 1.00 98.75 70 ASN A O 1
ATOM 539 N N . PRO A 1 71 ? -10.743 2.108 8.347 1.00 98.81 71 PRO A N 1
ATOM 540 C CA . PRO A 1 71 ? -9.436 1.624 7.894 1.00 98.81 71 PRO A CA 1
ATOM 541 C C . PRO A 1 71 ? -9.011 0.315 8.573 1.00 98.81 71 PRO A C 1
ATOM 543 O O . PRO A 1 71 ? -8.234 -0.454 8.013 1.00 98.81 71 PRO A O 1
ATOM 546 N N . ASP A 1 72 ? -9.554 0.018 9.757 1.00 98.69 72 ASP A N 1
ATOM 547 C CA . ASP A 1 72 ? -9.268 -1.210 10.506 1.00 98.69 72 ASP A CA 1
ATOM 548 C C . ASP A 1 72 ? -9.720 -2.478 9.763 1.00 98.69 72 ASP A C 1
ATOM 550 O O . ASP A 1 72 ? -9.203 -3.562 10.036 1.00 98.69 72 ASP A O 1
ATOM 554 N N . LEU A 1 73 ? -10.622 -2.344 8.780 1.00 98.81 73 LEU A N 1
ATOM 555 C CA . LEU A 1 73 ? -11.081 -3.446 7.935 1.00 98.81 73 LEU A CA 1
ATOM 556 C C . LEU A 1 73 ? -9.923 -4.153 7.213 1.00 98.81 73 LEU A C 1
ATOM 558 O O . LEU A 1 73 ? -9.920 -5.376 7.116 1.00 98.81 73 LEU A O 1
ATOM 562 N N . VAL A 1 74 ? -8.892 -3.406 6.803 1.00 98.88 74 VAL A N 1
ATOM 563 C CA . VAL A 1 74 ? -7.702 -3.949 6.119 1.00 98.88 74 VAL A CA 1
ATOM 564 C C . VAL A 1 74 ? -6.915 -4.923 7.011 1.00 98.88 74 VAL A C 1
ATOM 566 O O . VAL A 1 74 ? -6.226 -5.806 6.507 1.00 98.88 74 VAL A O 1
ATOM 569 N N . ALA A 1 75 ? -7.007 -4.793 8.340 1.00 98.69 75 ALA A N 1
ATOM 570 C CA . ALA A 1 75 ? -6.318 -5.662 9.303 1.00 98.69 75 ALA A CA 1
ATOM 571 C C . ALA A 1 75 ? -7.243 -6.691 9.986 1.00 98.69 75 ALA A C 1
ATOM 573 O O . ALA A 1 75 ? -6.763 -7.521 10.772 1.00 98.69 75 ALA A O 1
ATOM 574 N N . SER A 1 76 ? -8.554 -6.643 9.733 1.00 98.62 76 SER A N 1
ATOM 575 C CA . SER A 1 76 ? -9.543 -7.554 10.327 1.00 98.62 76 SER A CA 1
ATOM 576 C C . SER A 1 76 ? -10.221 -8.481 9.317 1.00 98.62 76 SER A C 1
ATOM 578 O O . SER A 1 76 ? -10.720 -9.527 9.724 1.00 98.62 76 SER A O 1
ATOM 580 N N . ASN A 1 77 ? -10.186 -8.159 8.021 1.00 98.75 77 ASN A N 1
ATOM 581 C CA . ASN A 1 77 ? -10.692 -9.001 6.941 1.00 98.75 77 ASN A CA 1
ATOM 582 C C . ASN A 1 77 ? -9.561 -9.310 5.943 1.00 98.75 77 ASN A C 1
ATOM 584 O O . ASN A 1 77 ? -8.983 -8.396 5.357 1.00 98.75 77 ASN A O 1
ATOM 588 N N . ALA A 1 78 ? -9.237 -10.595 5.770 1.00 98.62 78 ALA A N 1
ATOM 589 C CA . ALA A 1 78 ? -8.126 -11.031 4.926 1.00 98.62 78 ALA A CA 1
ATOM 590 C C . ALA A 1 78 ? -8.363 -10.749 3.435 1.00 98.62 78 ALA A C 1
ATOM 592 O O . ALA A 1 78 ? -7.429 -10.315 2.765 1.00 98.62 78 ALA A O 1
ATOM 593 N N . ASP A 1 79 ? -9.592 -10.915 2.942 1.00 98.75 79 ASP A N 1
ATOM 594 C CA . ASP A 1 79 ? -9.938 -10.651 1.542 1.00 98.75 79 ASP A CA 1
ATOM 595 C C . ASP A 1 79 ? -9.722 -9.172 1.225 1.00 98.75 79 ASP A C 1
ATOM 597 O O . ASP A 1 79 ? -8.939 -8.837 0.340 1.00 98.75 79 ASP A O 1
ATOM 601 N N . VAL A 1 80 ? -10.275 -8.281 2.056 1.00 98.81 80 VAL A N 1
ATOM 602 C CA . VAL A 1 80 ? -10.060 -6.829 1.931 1.00 98.81 80 VAL A 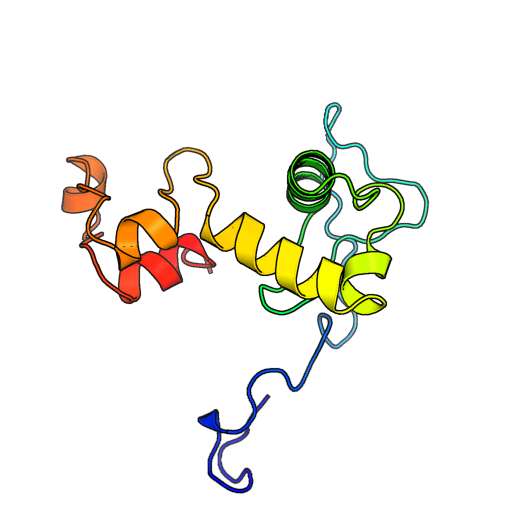CA 1
ATOM 603 C C . VAL A 1 80 ? -8.572 -6.484 2.045 1.00 98.81 80 VAL A C 1
ATOM 605 O O . VAL A 1 80 ? -8.065 -5.636 1.312 1.00 98.81 80 VAL A O 1
ATOM 608 N N . SER A 1 81 ? -7.839 -7.158 2.936 1.00 98.88 81 SER A N 1
ATOM 609 C CA . SER A 1 81 ? -6.390 -6.991 3.083 1.00 98.88 81 SER A CA 1
ATOM 610 C C . SER A 1 81 ? -5.648 -7.246 1.770 1.00 98.88 81 SER A C 1
ATOM 612 O O . SER A 1 81 ? -4.875 -6.398 1.319 1.00 98.88 81 SER A O 1
ATOM 614 N N . PHE A 1 82 ? -5.906 -8.385 1.125 1.00 98.88 82 PHE A N 1
ATOM 615 C CA . PHE A 1 82 ? -5.287 -8.733 -0.151 1.00 98.88 82 PHE A CA 1
ATOM 616 C C . PHE A 1 82 ? -5.791 -7.861 -1.303 1.00 98.88 82 PHE A C 1
ATOM 618 O O . PHE A 1 82 ? -4.979 -7.441 -2.127 1.00 98.88 82 PHE A O 1
ATOM 625 N N . GLU A 1 83 ? -7.076 -7.508 -1.330 1.00 98.88 83 GLU A N 1
ATOM 626 C CA . GLU A 1 83 ? -7.635 -6.562 -2.299 1.00 98.88 83 GLU A CA 1
ATOM 627 C C . GLU A 1 83 ? -6.893 -5.222 -2.263 1.00 98.88 83 GLU A C 1
ATOM 629 O O . GLU A 1 83 ? -6.541 -4.702 -3.321 1.00 98.88 83 GLU A O 1
ATOM 634 N N . THR A 1 84 ? -6.557 -4.690 -1.078 1.00 98.88 84 THR A N 1
ATOM 635 C CA . THR A 1 84 ? -5.773 -3.443 -0.993 1.00 98.88 84 THR A CA 1
ATOM 636 C C . THR A 1 84 ? -4.372 -3.568 -1.590 1.00 98.88 84 THR A C 1
ATOM 638 O O . THR A 1 84 ? -3.890 -2.642 -2.249 1.00 98.88 84 THR A O 1
ATOM 641 N N . ALA A 1 85 ? -3.720 -4.719 -1.406 1.00 98.88 85 ALA A N 1
ATOM 642 C CA . ALA A 1 85 ? -2.391 -4.970 -1.948 1.00 98.88 85 ALA A CA 1
ATOM 643 C C . ALA A 1 85 ? -2.422 -5.116 -3.473 1.00 98.88 85 ALA A C 1
ATOM 645 O O . ALA A 1 85 ? -1.587 -4.536 -4.169 1.00 98.88 85 ALA A O 1
ATOM 646 N N . ILE A 1 86 ? -3.419 -5.834 -3.994 1.00 98.88 86 ILE A N 1
ATOM 647 C CA . ILE A 1 86 ? -3.639 -5.992 -5.432 1.00 98.88 86 ILE A CA 1
ATOM 648 C C . ILE A 1 86 ? -4.003 -4.644 -6.055 1.00 98.88 86 ILE A C 1
ATOM 650 O O . ILE A 1 86 ? -3.419 -4.268 -7.066 1.00 98.88 86 ILE A O 1
ATOM 654 N N . TRP A 1 87 ? -4.898 -3.871 -5.435 1.00 98.81 87 TRP A N 1
ATOM 655 C CA . TRP A 1 87 ? -5.243 -2.529 -5.899 1.00 98.81 87 TRP A CA 1
ATOM 656 C C . TRP A 1 87 ? -3.995 -1.657 -6.052 1.00 98.81 87 TRP A C 1
ATOM 658 O O . TRP A 1 87 ? -3.788 -1.083 -7.121 1.00 98.81 87 TRP A O 1
ATOM 668 N N . PHE A 1 88 ? -3.126 -1.607 -5.037 1.00 98.75 88 PHE A N 1
ATOM 669 C CA . PHE A 1 88 ? -1.883 -0.839 -5.121 1.00 98.75 88 PHE A CA 1
ATOM 670 C C . PHE A 1 88 ? -0.991 -1.348 -6.261 1.00 98.75 88 PHE A C 1
ATOM 672 O O . PHE A 1 88 ? -0.475 -0.560 -7.049 1.00 98.75 88 PHE A O 1
ATOM 679 N N . TRP A 1 89 ? -0.846 -2.670 -6.387 1.00 98.88 89 TRP A N 1
ATOM 680 C CA . TRP A 1 89 ? -0.029 -3.296 -7.427 1.00 98.88 89 TRP A CA 1
ATOM 681 C C . TRP A 1 89 ? -0.503 -2.969 -8.852 1.00 98.88 89 TRP A C 1
ATOM 683 O O . TRP A 1 89 ? 0.315 -2.832 -9.767 1.00 98.88 89 TRP A O 1
ATOM 693 N N . MET A 1 90 ? -1.817 -2.837 -9.040 1.00 98.81 90 MET A N 1
ATOM 694 C CA . MET A 1 90 ? -2.456 -2.617 -10.338 1.00 98.81 90 MET A CA 1
ATOM 695 C C . MET A 1 90 ? -2.644 -1.134 -10.689 1.00 98.81 90 MET A C 1
ATOM 697 O O . MET A 1 90 ? -2.802 -0.812 -11.866 1.00 98.81 90 MET A O 1
ATOM 701 N N . THR A 1 91 ? -2.608 -0.228 -9.709 1.00 98.69 91 THR A N 1
ATOM 702 C CA . THR A 1 91 ? -3.009 1.176 -9.897 1.00 98.69 91 THR A CA 1
ATOM 703 C C . THR A 1 91 ? -1.799 2.092 -10.124 1.00 98.69 91 THR A C 1
ATOM 705 O O . THR A 1 91 ? -0.991 2.260 -9.210 1.00 98.69 91 THR A O 1
ATOM 708 N N . PRO A 1 92 ? -1.648 2.724 -11.305 1.00 98.06 92 PRO A N 1
ATOM 709 C CA . PRO A 1 92 ? -0.648 3.773 -11.499 1.00 98.06 92 PRO A CA 1
ATOM 710 C C . PRO A 1 92 ? -1.003 5.016 -10.669 1.00 98.06 92 PRO A C 1
ATOM 712 O O . PRO A 1 92 ? -2.178 5.344 -10.504 1.00 98.06 92 PRO A O 1
ATOM 715 N N . GLN A 1 93 ? 0.004 5.733 -10.166 1.00 95.19 93 GLN A N 1
ATOM 716 C CA . GLN A 1 93 ? -0.196 6.931 -9.342 1.00 95.19 93 GLN A CA 1
ATOM 717 C C . GLN A 1 93 ? 0.709 8.076 -9.804 1.00 95.19 93 GLN A C 1
ATOM 719 O O . GLN A 1 93 ? 1.931 8.036 -9.640 1.00 95.19 93 GLN A O 1
ATOM 724 N N . GLY A 1 94 ? 0.108 9.130 -10.359 1.00 93.06 94 GLY A N 1
ATOM 725 C CA . GLY A 1 94 ? 0.848 10.273 -10.896 1.00 93.06 94 GLY A CA 1
ATOM 726 C C . GLY A 1 94 ? 1.816 9.846 -12.003 1.00 93.06 94 GLY A C 1
ATOM 727 O O . GLY A 1 94 ? 1.407 9.233 -12.983 1.00 93.06 94 GLY A O 1
ATOM 728 N N . SER A 1 95 ? 3.103 10.161 -11.840 1.00 94.12 95 SER A N 1
ATOM 729 C CA . SER A 1 95 ? 4.163 9.747 -12.770 1.00 94.12 95 SER A CA 1
ATOM 730 C C . SER A 1 95 ? 4.661 8.313 -12.552 1.00 94.12 95 SER A C 1
ATOM 732 O O . SER A 1 95 ? 5.445 7.819 -13.361 1.00 94.12 95 SER A O 1
ATOM 734 N N . LYS A 1 96 ? 4.237 7.632 -11.479 1.00 97.38 96 LYS A N 1
ATOM 735 C CA . LYS A 1 96 ? 4.621 6.242 -11.217 1.00 97.38 96 LYS A CA 1
ATOM 736 C C . LYS A 1 96 ? 3.717 5.297 -12.021 1.00 97.38 96 LYS A C 1
ATOM 738 O O . LYS A 1 96 ? 2.492 5.375 -11.866 1.00 97.38 96 LYS A O 1
ATOM 743 N N . PRO A 1 97 ? 4.273 4.380 -12.835 1.00 98.31 97 PRO A N 1
ATOM 744 C CA . PRO A 1 97 ? 3.476 3.315 -13.436 1.00 98.31 97 PRO A CA 1
ATOM 745 C C . PRO A 1 97 ? 2.978 2.350 -12.350 1.00 98.31 97 PRO A C 1
ATOM 747 O O . PRO A 1 97 ? 3.454 2.378 -11.214 1.00 98.31 97 PRO A O 1
ATOM 750 N N . SER A 1 98 ? 2.048 1.461 -12.699 1.00 98.75 98 SER A N 1
ATOM 751 C CA . SER A 1 98 ? 1.699 0.357 -11.805 1.00 98.75 98 SER A CA 1
ATOM 752 C C . SER A 1 98 ? 2.832 -0.670 -11.749 1.00 98.75 98 SER A C 1
ATOM 754 O O . SER A 1 98 ? 3.532 -0.906 -12.741 1.00 98.75 98 SER A O 1
ATOM 756 N N . CYS A 1 99 ? 2.988 -1.332 -10.601 1.00 98.75 99 CYS A N 1
ATOM 757 C CA . CYS A 1 99 ? 3.918 -2.454 -10.465 1.00 98.75 99 CYS A CA 1
ATOM 758 C C . CYS A 1 99 ? 3.601 -3.556 -11.485 1.00 98.75 99 CYS A C 1
ATOM 760 O O . CYS A 1 99 ? 4.510 -4.150 -12.063 1.00 98.75 99 CYS A O 1
ATOM 762 N N . HIS A 1 100 ? 2.312 -3.777 -11.760 1.00 98.81 100 HIS A N 1
ATOM 763 C CA . HIS A 1 100 ? 1.849 -4.700 -12.788 1.00 98.81 100 HIS A CA 1
ATOM 764 C C . HIS A 1 100 ? 2.398 -4.376 -14.181 1.00 98.81 100 HIS A C 1
ATOM 766 O O . HIS A 1 100 ? 2.947 -5.264 -14.832 1.00 98.81 100 HIS A O 1
ATOM 772 N N . ALA A 1 101 ? 2.296 -3.121 -14.633 1.00 98.75 101 ALA A N 1
ATOM 773 C CA . ALA A 1 101 ? 2.776 -2.731 -15.957 1.00 98.75 101 ALA A CA 1
ATOM 774 C C . ALA A 1 101 ? 4.296 -2.918 -16.088 1.00 98.75 101 ALA A C 1
ATOM 776 O O . ALA A 1 101 ? 4.785 -3.323 -17.140 1.00 98.75 101 ALA A O 1
ATOM 777 N N . VAL A 1 102 ? 5.052 -2.681 -15.011 1.00 98.69 102 VAL A N 1
ATOM 778 C CA . VAL A 1 102 ? 6.492 -2.971 -14.982 1.00 98.69 102 VAL A CA 1
ATOM 779 C C . VAL A 1 102 ? 6.751 -4.474 -15.070 1.00 98.69 102 VAL A C 1
ATOM 781 O O . VAL A 1 102 ? 7.519 -4.913 -15.922 1.00 98.69 102 VAL A O 1
ATOM 784 N N . ALA A 1 103 ? 6.116 -5.266 -14.203 1.00 98.50 103 ALA A N 1
ATOM 785 C CA . ALA A 1 103 ? 6.358 -6.705 -14.097 1.00 98.50 103 ALA A CA 1
ATOM 786 C C . ALA A 1 103 ? 5.977 -7.477 -15.371 1.00 98.50 103 ALA A C 1
ATOM 788 O O . ALA A 1 103 ? 6.553 -8.523 -15.653 1.00 98.50 103 ALA A O 1
ATOM 789 N N . THR A 1 104 ? 5.021 -6.958 -16.142 1.00 98.62 104 THR A N 1
ATOM 790 C CA . THR A 1 104 ? 4.536 -7.564 -17.391 1.00 98.62 104 THR A CA 1
ATOM 791 C C . THR A 1 104 ? 5.185 -6.983 -18.650 1.00 98.62 104 THR A C 1
ATOM 793 O O . THR A 1 104 ? 4.819 -7.371 -19.756 1.00 98.62 104 THR A O 1
ATOM 796 N N . GLY A 1 105 ? 6.145 -6.059 -18.511 1.00 98.19 105 GLY A N 1
ATOM 797 C CA . GLY A 1 105 ? 6.834 -5.439 -19.649 1.00 98.19 105 GLY A CA 1
ATOM 798 C C . GLY A 1 105 ? 5.985 -4.442 -20.447 1.00 98.19 105 GLY A C 1
ATOM 799 O O . GLY A 1 105 ? 6.351 -4.084 -21.561 1.00 98.19 105 GLY A O 1
ATOM 800 N N . GLN A 1 106 ? 4.859 -3.984 -19.897 1.00 98.44 106 GLN A N 1
ATOM 801 C CA . GLN A 1 106 ? 3.965 -3.007 -20.529 1.00 98.44 106 GLN A CA 1
ATOM 802 C C . GLN A 1 106 ? 4.395 -1.554 -20.290 1.00 98.44 106 GLN A C 1
ATOM 804 O O . GLN A 1 106 ? 3.976 -0.651 -21.014 1.00 98.44 106 GLN A O 1
ATOM 809 N N . TRP A 1 107 ? 5.222 -1.297 -19.274 1.00 98.44 107 TRP A N 1
ATOM 810 C CA . TRP A 1 107 ? 5.749 0.037 -19.012 1.00 98.44 107 TRP A CA 1
ATOM 811 C C . TRP A 1 107 ? 6.982 0.333 -19.870 1.00 98.44 107 TRP A C 1
ATOM 813 O O . TRP A 1 107 ? 8.001 -0.349 -19.777 1.00 98.44 107 TRP A O 1
ATOM 823 N N . THR A 1 108 ? 6.901 1.403 -20.662 1.00 97.88 108 THR A N 1
ATOM 824 C CA . THR A 1 108 ? 8.048 1.980 -21.372 1.00 97.88 108 THR A CA 1
ATOM 825 C C . THR A 1 108 ? 8.538 3.224 -20.620 1.00 97.88 108 THR A C 1
ATOM 827 O O . THR A 1 108 ? 7.757 4.167 -20.468 1.00 97.88 108 THR A O 1
ATOM 830 N N . PRO A 1 109 ? 9.802 3.262 -20.152 1.00 97.88 109 PRO A N 1
ATOM 831 C CA . PRO A 1 109 ? 10.345 4.411 -19.432 1.00 97.88 109 PRO A CA 1
ATOM 832 C C . PRO A 1 109 ? 10.339 5.688 -20.278 1.00 97.88 109 PRO A C 1
ATOM 834 O O . PRO A 1 109 ? 10.829 5.698 -21.413 1.00 97.88 109 PRO A O 1
ATOM 837 N N . SER A 1 110 ? 9.854 6.789 -19.703 1.00 97.69 110 SER A N 1
ATOM 838 C CA . SER A 1 110 ? 9.969 8.114 -20.317 1.00 97.69 110 SER A CA 1
ATOM 839 C C . SER A 1 110 ? 11.432 8.578 -20.380 1.00 97.69 110 SER A C 1
ATOM 841 O O . SER A 1 110 ? 12.309 8.020 -19.719 1.00 97.69 110 SER A O 1
ATOM 843 N N . ALA A 1 111 ? 11.711 9.660 -21.112 1.00 97.88 111 ALA A N 1
ATOM 844 C CA . ALA A 1 111 ? 13.043 10.271 -21.110 1.00 97.88 111 ALA A CA 1
ATOM 845 C C . ALA A 1 111 ? 13.500 10.680 -19.693 1.00 97.88 111 ALA A C 1
ATOM 847 O O . ALA A 1 111 ? 14.667 10.512 -19.346 1.00 97.88 111 ALA A O 1
ATOM 848 N N . ALA A 1 112 ? 12.575 11.157 -18.850 1.00 97.62 112 ALA A N 1
ATOM 849 C CA . ALA A 1 112 ? 12.866 11.507 -17.460 1.00 97.62 112 ALA A CA 1
ATOM 850 C C . ALA A 1 112 ? 13.157 10.273 -16.588 1.00 97.62 112 ALA A C 1
ATOM 852 O O . ALA A 1 112 ? 13.951 10.354 -15.653 1.00 97.62 112 ALA A O 1
ATOM 853 N N . ASP A 1 113 ? 12.537 9.128 -16.887 1.00 98.06 113 ASP A N 1
ATOM 854 C CA . ASP A 1 113 ? 12.835 7.859 -16.215 1.00 98.06 113 ASP A CA 1
ATOM 855 C C . ASP A 1 113 ? 14.222 7.347 -16.582 1.00 98.06 113 ASP A C 1
ATOM 857 O O . ASP A 1 113 ? 15.002 7.008 -15.694 1.00 98.06 113 ASP A O 1
ATOM 861 N N . GLN A 1 114 ? 14.558 7.380 -17.872 1.00 97.00 114 GLN A N 1
ATOM 862 C CA . GLN A 1 114 ? 15.876 6.986 -18.370 1.00 97.00 114 GLN A CA 1
ATOM 863 C C . GLN A 1 114 ? 16.981 7.871 -17.785 1.00 97.00 114 GLN A C 1
ATOM 865 O O . GLN A 1 114 ? 17.969 7.353 -17.268 1.00 97.00 114 GLN A O 1
ATOM 870 N N . ALA A 1 115 ? 16.784 9.195 -17.780 1.00 98.00 115 ALA A N 1
ATOM 871 C CA . ALA A 1 115 ? 17.722 10.143 -17.177 1.00 98.00 115 ALA A CA 1
ATOM 872 C C . ALA A 1 115 ? 17.921 9.910 -15.668 1.00 98.00 115 ALA A C 1
ATOM 874 O O . ALA A 1 115 ? 18.994 10.180 -15.137 1.00 98.00 115 ALA A O 1
ATOM 875 N N . ALA A 1 116 ? 16.906 9.382 -14.982 1.00 97.50 116 ALA A N 1
ATOM 876 C CA . ALA A 1 116 ? 16.961 9.041 -13.565 1.00 97.50 116 ALA A CA 1
ATOM 877 C C . ALA A 1 116 ? 17.368 7.578 -13.289 1.00 97.50 116 ALA A C 1
ATOM 879 O O . ALA A 1 116 ? 17.241 7.117 -12.155 1.00 97.50 116 ALA A O 1
ATOM 880 N N . GLY A 1 117 ? 17.804 6.824 -14.305 1.00 97.50 117 GLY A N 1
ATOM 881 C CA . GLY A 1 117 ? 18.222 5.426 -14.161 1.00 97.50 117 GLY A CA 1
ATOM 882 C C . GLY A 1 117 ? 17.088 4.445 -13.834 1.00 97.50 117 GLY A C 1
ATOM 883 O O . GLY A 1 117 ? 17.349 3.316 -13.419 1.00 97.50 117 GLY A O 1
ATOM 884 N N . ARG A 1 118 ? 15.821 4.843 -14.008 1.00 98.19 118 ARG A N 1
ATOM 885 C CA . ARG A 1 118 ? 14.659 3.970 -13.800 1.00 98.19 118 ARG A CA 1
ATOM 886 C C . ARG A 1 118 ? 14.449 3.092 -15.033 1.00 98.19 118 ARG A C 1
ATOM 888 O O . ARG A 1 118 ? 13.809 3.498 -15.999 1.00 98.19 118 ARG A O 1
ATOM 895 N N . VAL A 1 119 ? 14.988 1.878 -14.978 1.00 97.12 119 VAL A N 1
ATOM 896 C CA . VAL A 1 119 ? 14.835 0.841 -16.013 1.00 97.12 119 VAL A CA 1
ATOM 897 C C . VAL A 1 119 ? 13.822 -0.235 -15.588 1.00 97.12 119 VAL A C 1
ATOM 899 O O . VAL A 1 119 ? 13.619 -0.424 -14.384 1.00 97.12 119 VAL A O 1
ATOM 902 N N . PRO A 1 120 ? 13.170 -0.952 -16.528 1.00 97.81 120 PRO A N 1
ATOM 903 C CA . PRO A 1 120 ? 12.224 -2.013 -16.188 1.00 97.81 120 PRO A CA 1
ATOM 904 C C . PRO A 1 120 ? 12.878 -3.124 -15.359 1.00 97.81 120 PRO A C 1
ATOM 906 O O . PRO A 1 120 ? 13.962 -3.603 -15.687 1.00 97.81 120 PRO A O 1
ATOM 909 N N . GLY A 1 121 ? 12.209 -3.547 -14.286 1.00 97.69 121 GLY A N 1
ATOM 910 C CA . GLY A 1 121 ? 12.676 -4.627 -13.418 1.00 97.69 121 GLY A CA 1
ATOM 911 C C . GLY A 1 121 ? 12.226 -4.466 -11.968 1.00 97.69 121 GLY A C 1
ATOM 912 O O . GLY A 1 121 ? 11.565 -3.497 -11.599 1.00 97.69 121 GLY A O 1
ATOM 913 N N . TYR A 1 122 ? 12.615 -5.410 -11.112 1.00 98.31 122 TYR A N 1
ATOM 914 C CA . TYR A 1 122 ? 12.212 -5.396 -9.701 1.00 98.31 122 TYR A CA 1
ATOM 915 C C . TYR A 1 122 ? 12.707 -4.147 -8.947 1.00 98.31 122 TYR A C 1
ATOM 917 O O . TYR A 1 122 ? 12.029 -3.653 -8.052 1.00 98.31 122 TYR A O 1
ATOM 925 N N . GLY A 1 123 ? 13.841 -3.566 -9.360 1.00 98.06 123 GLY A N 1
ATOM 926 C CA . GLY A 1 123 ? 14.366 -2.329 -8.773 1.00 98.06 123 GLY A CA 1
ATOM 927 C C . GLY A 1 123 ? 13.412 -1.134 -8.896 1.00 98.06 123 GLY A C 1
ATOM 928 O O . GLY A 1 123 ? 13.219 -0.406 -7.923 1.00 98.06 123 GLY A O 1
ATOM 929 N N . VAL A 1 124 ? 12.753 -0.947 -10.048 1.00 98.06 124 VAL A N 1
ATOM 930 C CA . VAL A 1 124 ? 11.773 0.143 -10.188 1.00 98.06 124 VAL A CA 1
ATOM 931 C C . VAL A 1 124 ? 10.464 -0.173 -9.458 1.00 98.06 124 VAL A C 1
ATOM 933 O O . VAL A 1 124 ? 9.834 0.749 -8.956 1.00 98.06 124 VAL A O 1
ATOM 936 N N . ILE A 1 125 ? 10.092 -1.451 -9.295 1.00 98.62 125 ILE A N 1
ATOM 937 C CA . ILE A 1 125 ? 8.964 -1.856 -8.433 1.00 98.62 125 ILE A CA 1
ATOM 938 C C . ILE A 1 125 ? 9.227 -1.434 -6.981 1.00 98.62 125 ILE A C 1
ATOM 940 O O . ILE A 1 125 ? 8.376 -0.794 -6.365 1.00 98.62 125 ILE A O 1
ATOM 944 N N . THR A 1 126 ? 10.431 -1.690 -6.460 1.00 98.38 126 THR A N 1
ATOM 945 C CA . THR A 1 126 ? 10.851 -1.194 -5.139 1.00 98.38 126 THR A CA 1
ATOM 946 C C . THR A 1 126 ? 10.766 0.334 -5.056 1.00 98.38 126 THR A C 1
ATOM 948 O O . THR A 1 126 ? 10.276 0.871 -4.063 1.00 98.38 126 THR A O 1
ATOM 951 N N . ASN A 1 127 ? 11.176 1.047 -6.112 1.00 97.81 127 ASN A N 1
ATOM 952 C CA . ASN A 1 127 ? 11.100 2.511 -6.170 1.00 97.81 127 ASN A CA 1
ATOM 953 C C . ASN A 1 127 ? 9.642 3.027 -6.167 1.00 97.81 127 ASN A C 1
ATOM 955 O O . ASN A 1 127 ? 9.312 3.971 -5.447 1.00 97.81 127 ASN A O 1
ATOM 959 N N . ILE A 1 128 ? 8.740 2.369 -6.903 1.00 98.00 128 ILE A N 1
ATOM 960 C CA . ILE A 1 128 ? 7.305 2.692 -6.909 1.00 98.00 128 ILE A CA 1
ATOM 961 C C . ILE A 1 128 ? 6.737 2.597 -5.491 1.00 98.00 128 ILE A C 1
ATOM 963 O O . ILE A 1 128 ? 6.107 3.558 -5.037 1.00 98.00 128 ILE A O 1
ATOM 967 N N . ILE A 1 129 ? 7.015 1.482 -4.803 1.00 97.44 129 ILE A N 1
ATOM 968 C CA . ILE A 1 129 ? 6.507 1.189 -3.458 1.00 97.44 129 ILE A CA 1
ATOM 969 C C . ILE A 1 129 ? 7.064 2.182 -2.434 1.00 97.44 129 ILE A C 1
ATOM 971 O O . ILE A 1 129 ? 6.284 2.761 -1.684 1.00 97.44 129 ILE A O 1
ATOM 975 N N . ASN A 1 130 ? 8.386 2.398 -2.396 1.00 95.44 130 ASN A N 1
ATOM 976 C CA . ASN A 1 130 ? 8.994 3.187 -1.320 1.00 95.44 130 ASN A CA 1
ATOM 977 C C . ASN A 1 130 ? 10.351 3.842 -1.654 1.00 95.44 130 ASN A C 1
ATOM 979 O O . ASN A 1 130 ? 11.197 3.987 -0.781 1.00 95.44 130 ASN A O 1
ATOM 983 N N . GLY A 1 131 ? 10.599 4.245 -2.901 1.00 92.06 131 GLY A N 1
ATOM 984 C CA . GLY A 1 131 ? 11.908 4.776 -3.326 1.00 92.06 131 GLY A CA 1
ATOM 985 C C . GLY A 1 131 ? 12.283 6.179 -2.833 1.00 92.06 131 GLY A C 1
ATOM 986 O O . GLY A 1 131 ? 13.296 6.707 -3.280 1.00 92.06 131 GLY A O 1
ATOM 987 N N . GLY A 1 132 ? 11.451 6.814 -2.001 1.00 89.25 132 GLY A N 1
ATOM 988 C CA . GLY A 1 132 ? 11.687 8.162 -1.466 1.00 89.25 132 GLY A CA 1
ATOM 989 C C . GLY A 1 132 ? 12.277 8.198 -0.052 1.00 89.25 132 GLY A C 1
ATOM 990 O O . GLY A 1 132 ? 12.503 9.293 0.460 1.00 89.25 132 GLY A O 1
ATOM 991 N N . LEU A 1 133 ? 12.475 7.031 0.569 1.00 80.12 133 LEU A N 1
ATOM 992 C CA . LEU A 1 133 ? 13.191 6.852 1.836 1.00 80.12 133 LEU A CA 1
ATOM 993 C C . LEU A 1 133 ? 14.620 6.380 1.559 1.00 80.12 133 LEU A C 1
ATOM 995 O O . LEU A 1 133 ? 15.514 6.792 2.328 1.00 80.12 133 LEU A O 1
#

pLDDT: mean 97.65, std 2.41, range [80.12, 98.88]